Protein AF-A0A7S3KRK5-F1 (afdb_monomer)

Mean predicted aligned error: 17.2 Å

InterPro domains:
  IPR002130 Cyclophilin-type peptidyl-prolyl cis-trans isomerase domain [PF00160] (2-66)
  IPR002130 Cyclophilin-type peptidyl-prolyl cis-trans isomerase domain [PS50072] (1-68)
  IPR029000 Cyclophilin-like domain superfamily [G3DSA:2.40.100.10] (1-75)
  IPR029000 Cyclophilin-like domain superfamily [SSF50891] (2-85)
  IPR035542 Cyclophilin-RNA interacting protein [PTHR45843] (1-174)

Secondary structure (DSSP, 8-state):
---S-------SS--TTTTTTS-------S-HHHHHHHHHHHHB-TTSPBPPTT---SS---------S---SPPPTT----SSPPPP---TT-TTTTT---TTTHHHHHHHHHS---HHHHHHHHHHHHHHHHHHHHHHTTSSS-TT-PPPTT-----S--TT--HHHHHHHH-

Radius of gyration: 21.25 Å; Cα contacts (8 Å, |Δi|>4): 59; chains: 1; bounding box: 51×51×46 Å

Sequence (175 aa):
MNESGFYITLSDEPAPYLDGKHTIFGEVVDGDNVLEAINDALLMDKDGQTVDDKGEPYQAIRIKHILIIDDPFDNPERLRTPSQSPEPKRNLDNDEEAKFVDDNVDLKQLLSMTEGGTEEEIEKFTQRKIAKSRAHVLEILGDLPEAEIEPPKNVLFVCQLNPVTQESDLESIFC

Structure (mmCIF, N/CA/C/O backbone):
data_AF-A0A7S3KRK5-F1
#
_entry.id   AF-A0A7S3KRK5-F1
#
loop_
_atom_site.group_PDB
_atom_site.id
_atom_site.type_symbol
_atom_site.label_atom_id
_atom_site.label_alt_id
_atom_site.label_comp_id
_atom_site.label_asym_id
_atom_site.label_entity_id
_atom_site.label_seq_id
_atom_site.pdbx_PDB_ins_code
_atom_site.Cartn_x
_atom_site.Cartn_y
_atom_site.Cartn_z
_atom_site.occupancy
_atom_site.B_iso_or_equiv
_atom_site.auth_seq_id
_atom_site.auth_comp_id
_atom_site.auth_asym_id
_atom_site.auth_atom_id
_atom_site.pdbx_PDB_model_num
ATOM 1 N N . MET A 1 1 ? 23.437 -1.350 -8.326 1.00 60.00 1 MET A N 1
ATOM 2 C CA . MET A 1 1 ? 23.213 -2.724 -7.831 1.00 60.00 1 MET A CA 1
ATOM 3 C C . MET A 1 1 ? 21.916 -2.652 -7.061 1.00 60.00 1 MET A C 1
ATOM 5 O O . MET A 1 1 ? 21.783 -1.725 -6.275 1.00 60.00 1 MET A O 1
ATOM 9 N N . ASN A 1 2 ? 20.944 -3.499 -7.385 1.00 78.88 2 ASN A N 1
ATOM 10 C CA . ASN A 1 2 ? 19.619 -3.410 -6.777 1.00 78.88 2 ASN A CA 1
ATOM 11 C C . ASN A 1 2 ? 19.619 -4.242 -5.492 1.00 78.88 2 ASN A C 1
ATOM 13 O O . ASN A 1 2 ? 20.100 -5.375 -5.495 1.00 78.88 2 ASN A O 1
ATOM 17 N N . GLU A 1 3 ? 19.122 -3.650 -4.414 1.00 86.94 3 GLU A N 1
ATOM 18 C CA . GLU A 1 3 ? 19.006 -4.265 -3.090 1.00 86.94 3 GLU A CA 1
ATOM 19 C C . GLU A 1 3 ? 17.520 -4.351 -2.705 1.00 86.94 3 GLU A C 1
ATOM 21 O O . GLU A 1 3 ? 16.649 -4.220 -3.562 1.00 86.94 3 GLU A O 1
ATOM 26 N N . SER A 1 4 ? 17.201 -4.581 -1.430 1.00 84.38 4 SER A N 1
ATOM 27 C CA . SER A 1 4 ? 15.813 -4.646 -0.948 1.00 84.38 4 SER A CA 1
ATOM 28 C C . SER A 1 4 ? 15.129 -3.279 -0.810 1.00 84.38 4 SER A C 1
ATOM 30 O O . SER A 1 4 ? 13.946 -3.225 -0.490 1.00 84.38 4 SER A O 1
ATOM 32 N N . GLY A 1 5 ? 15.867 -2.179 -0.986 1.00 86.69 5 GLY A N 1
ATOM 33 C CA . GLY A 1 5 ? 15.316 -0.828 -0.934 1.00 86.69 5 GLY A CA 1
ATOM 34 C C . GLY A 1 5 ? 14.547 -0.484 -2.207 1.00 86.69 5 GLY A C 1
ATOM 35 O O . GLY A 1 5 ? 15.054 -0.675 -3.312 1.00 86.69 5 GLY A O 1
ATOM 36 N N . PHE A 1 6 ? 13.347 0.065 -2.043 1.00 89.50 6 PHE A N 1
ATOM 37 C CA . PHE A 1 6 ? 12.523 0.600 -3.124 1.00 89.50 6 PHE A CA 1
ATOM 38 C C . PHE A 1 6 ? 11.967 1.970 -2.726 1.00 89.50 6 PHE A C 1
ATOM 40 O O . PHE A 1 6 ? 12.027 2.358 -1.559 1.00 89.50 6 PHE A O 1
ATOM 47 N N . TYR A 1 7 ? 11.437 2.706 -3.697 1.00 87.00 7 TYR A N 1
ATOM 48 C CA . TYR A 1 7 ? 10.764 3.981 -3.476 1.00 87.00 7 TYR A CA 1
ATOM 49 C C . TYR A 1 7 ? 9.527 4.072 -4.370 1.00 87.00 7 TYR A C 1
ATOM 51 O O . TYR A 1 7 ? 9.424 3.366 -5.374 1.00 87.00 7 TYR A O 1
ATOM 59 N N . ILE A 1 8 ? 8.599 4.943 -3.989 1.00 88.88 8 ILE A N 1
ATOM 60 C CA . ILE A 1 8 ? 7.360 5.226 -4.714 1.00 88.88 8 ILE A CA 1
ATOM 61 C C . ILE A 1 8 ? 7.372 6.716 -5.052 1.00 88.88 8 ILE A C 1
ATOM 63 O O . ILE A 1 8 ? 7.803 7.536 -4.240 1.00 88.88 8 ILE A O 1
ATOM 67 N N . THR A 1 9 ? 6.957 7.071 -6.262 1.00 88.44 9 THR A N 1
ATOM 68 C CA . THR A 1 9 ? 6.785 8.469 -6.668 1.00 88.44 9 THR A CA 1
ATOM 69 C C . THR A 1 9 ? 5.479 9.012 -6.097 1.00 88.44 9 THR A C 1
ATOM 71 O O . THR A 1 9 ? 4.443 8.380 -6.255 1.00 88.44 9 THR A O 1
ATOM 74 N N . LE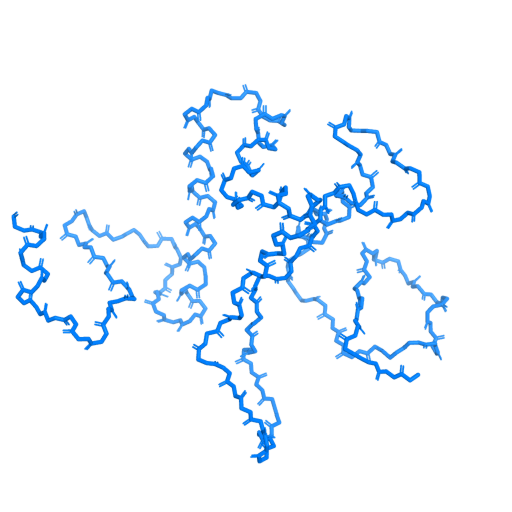U A 1 10 ? 5.534 10.178 -5.449 1.00 84.06 10 LEU A N 1
ATOM 75 C CA . LEU A 1 10 ? 4.371 10.836 -4.830 1.00 84.06 10 LEU A CA 1
ATOM 76 C C . LEU A 1 10 ? 3.765 11.947 -5.704 1.00 84.06 10 LEU A C 1
ATOM 78 O O . LEU A 1 10 ? 2.835 12.620 -5.281 1.00 84.06 10 LEU A O 1
ATOM 82 N N . SER A 1 11 ? 4.330 12.182 -6.890 1.00 79.81 11 SER A N 1
ATOM 83 C CA . SER A 1 11 ? 3.855 13.187 -7.839 1.00 79.81 11 SER A CA 1
ATOM 84 C C . SER A 1 11 ? 3.324 12.506 -9.090 1.00 79.81 11 SER A C 1
ATOM 86 O O . SER A 1 11 ? 3.938 11.554 -9.578 1.00 79.81 11 SER A O 1
ATOM 88 N N . ASP A 1 12 ? 2.245 13.061 -9.631 1.00 77.75 12 ASP A N 1
ATOM 89 C CA . ASP A 1 12 ? 1.698 12.697 -10.939 1.00 77.75 12 ASP A CA 1
ATOM 90 C C . ASP A 1 12 ? 2.557 13.229 -12.096 1.00 77.75 12 ASP A C 1
ATOM 92 O O . ASP A 1 12 ? 2.397 12.824 -13.252 1.00 77.75 12 ASP A O 1
ATOM 96 N N . GLU A 1 13 ? 3.470 14.165 -11.814 1.00 78.81 13 GLU A N 1
ATOM 97 C CA . GLU A 1 13 ? 4.359 14.698 -12.835 1.00 78.81 13 GLU A CA 1
ATOM 98 C C . GLU A 1 13 ? 5.439 13.678 -13.221 1.00 78.81 13 GLU A C 1
ATOM 100 O O . GLU A 1 13 ? 6.050 13.044 -12.353 1.00 78.81 13 GLU A O 1
ATOM 105 N N . PRO A 1 14 ? 5.755 13.556 -14.524 1.00 75.81 14 PRO A N 1
ATOM 106 C CA . PRO A 1 14 ? 6.863 12.729 -14.967 1.00 75.81 14 PRO A CA 1
ATOM 107 C C . PRO A 1 14 ? 8.155 13.140 -14.256 1.00 75.81 14 PRO A C 1
ATOM 109 O O . PRO A 1 14 ? 8.505 14.320 -14.218 1.00 75.81 14 PRO A O 1
ATOM 112 N N . ALA A 1 15 ? 8.900 12.155 -13.757 1.00 80.69 15 ALA A N 1
ATOM 113 C CA . ALA A 1 15 ? 10.187 12.349 -13.096 1.00 80.69 15 ALA A CA 1
ATOM 114 C C . ALA A 1 15 ? 11.354 11.936 -14.021 1.00 80.69 15 ALA A C 1
ATOM 116 O O . ALA A 1 15 ? 12.069 10.976 -13.721 1.00 80.69 15 ALA A O 1
ATOM 117 N N . PRO A 1 16 ? 11.618 12.660 -15.133 1.00 82.56 16 PRO A N 1
ATOM 118 C CA . PRO A 1 16 ? 12.582 12.246 -16.160 1.00 82.56 16 PRO A CA 1
ATOM 119 C C . PRO A 1 16 ? 14.021 12.158 -15.640 1.00 82.56 16 PRO A C 1
ATOM 121 O O . PRO A 1 16 ? 14.894 11.562 -16.264 1.00 82.56 16 PRO A O 1
ATOM 124 N N . TYR A 1 17 ? 14.304 12.757 -14.482 1.00 82.94 17 TYR A N 1
ATOM 125 C CA . TYR A 1 17 ? 15.607 12.672 -13.829 1.00 82.94 17 TYR A CA 1
ATOM 126 C C . TYR A 1 17 ? 15.903 11.283 -13.237 1.00 82.94 17 TYR A C 1
ATOM 128 O O . TYR A 1 17 ? 17.071 11.021 -12.917 1.00 82.94 17 TYR A O 1
ATOM 136 N N . LEU A 1 18 ? 14.887 10.424 -13.089 1.00 83.94 18 LEU A N 1
ATOM 137 C CA . LEU A 1 18 ? 14.993 9.033 -12.633 1.00 83.94 18 LEU A CA 1
ATOM 138 C C . LEU A 1 18 ? 15.133 8.040 -13.798 1.00 83.94 18 LEU A C 1
ATOM 140 O O . LEU A 1 18 ? 15.623 6.923 -13.590 1.00 83.94 18 LEU A O 1
ATOM 144 N N . ASP A 1 19 ? 14.773 8.453 -15.016 1.00 82.31 19 ASP A N 1
ATOM 145 C CA . ASP A 1 19 ? 14.796 7.601 -16.204 1.00 82.31 19 ASP A CA 1
ATOM 146 C C . ASP A 1 19 ? 16.207 7.077 -16.492 1.00 82.31 19 ASP A C 1
ATOM 148 O O . ASP A 1 19 ? 17.201 7.809 -16.499 1.00 82.31 19 ASP A O 1
ATOM 152 N N . GLY A 1 20 ? 16.309 5.763 -16.704 1.00 83.19 20 GLY A N 1
ATOM 153 C CA . GLY A 1 20 ? 17.576 5.077 -16.971 1.00 83.19 20 GLY A CA 1
ATOM 154 C C . GLY A 1 20 ? 18.521 4.957 -15.767 1.00 83.19 20 GLY A C 1
ATOM 155 O O . GLY A 1 20 ? 19.569 4.325 -15.899 1.00 83.19 20 GLY A O 1
ATOM 156 N N . LYS A 1 21 ? 18.169 5.519 -14.599 1.00 85.19 21 LYS A N 1
ATOM 157 C CA . LYS A 1 21 ? 18.938 5.377 -13.347 1.00 85.19 21 LYS A CA 1
ATOM 158 C C . LYS A 1 21 ? 18.366 4.314 -12.421 1.00 85.19 21 LYS A C 1
ATOM 160 O O . LYS A 1 21 ? 19.127 3.651 -11.719 1.00 85.19 21 LYS A O 1
ATOM 165 N N . HIS A 1 22 ? 17.048 4.148 -12.434 1.00 85.31 22 HIS A N 1
ATOM 166 C CA . HIS A 1 22 ? 16.342 3.223 -11.561 1.00 85.31 22 HIS A CA 1
ATOM 167 C C . HIS A 1 22 ? 15.406 2.319 -12.357 1.00 85.31 22 HIS A C 1
ATOM 169 O O . HIS A 1 22 ? 14.901 2.686 -13.417 1.00 85.31 22 HIS A O 1
ATOM 175 N N . THR A 1 23 ? 15.204 1.106 -11.849 1.00 88.12 23 THR A N 1
ATOM 176 C CA . THR A 1 23 ? 14.311 0.126 -12.465 1.00 88.12 23 THR A CA 1
ATOM 177 C C . THR A 1 23 ? 12.883 0.369 -11.995 1.00 88.12 23 THR A C 1
ATOM 179 O O . THR A 1 23 ? 12.606 0.259 -10.804 1.00 88.12 23 THR A O 1
ATOM 182 N N . ILE A 1 24 ? 11.981 0.651 -12.934 1.00 89.69 24 ILE A N 1
ATOM 183 C CA . ILE A 1 24 ? 10.535 0.662 -12.691 1.00 89.69 24 ILE A CA 1
ATOM 184 C C . ILE A 1 24 ? 10.041 -0.784 -12.796 1.00 89.69 24 ILE A C 1
ATOM 186 O O . ILE A 1 24 ? 10.318 -1.451 -13.794 1.00 89.69 24 ILE A O 1
ATOM 190 N N . PHE A 1 25 ? 9.359 -1.279 -11.762 1.00 91.06 25 PHE A N 1
ATOM 191 C CA . PHE A 1 25 ? 8.900 -2.675 -11.684 1.00 91.06 25 PHE A CA 1
ATOM 192 C C . PHE A 1 25 ? 7.430 -2.831 -11.263 1.00 91.06 25 PHE A C 1
ATOM 194 O O . PHE A 1 25 ? 6.967 -3.956 -11.098 1.00 91.06 25 PHE A O 1
ATOM 201 N N . GLY A 1 26 ? 6.696 -1.730 -11.106 1.00 90.94 26 GLY A N 1
ATOM 202 C CA . GLY A 1 26 ? 5.282 -1.739 -10.745 1.00 90.94 26 GLY A CA 1
ATOM 203 C C . GLY A 1 26 ? 4.694 -0.332 -10.714 1.00 90.94 26 GLY A C 1
ATOM 204 O O . GLY A 1 26 ? 5.424 0.651 -10.853 1.00 90.94 26 GLY A O 1
ATOM 205 N N . GLU A 1 27 ? 3.382 -0.264 -10.520 1.00 91.44 27 GLU A N 1
ATOM 206 C CA . GLU A 1 27 ? 2.610 0.965 -10.341 1.00 91.44 27 GLU A CA 1
ATOM 207 C C . GLU A 1 27 ? 1.647 0.802 -9.159 1.00 91.44 27 GLU A C 1
ATOM 209 O O . GLU A 1 27 ? 1.257 -0.318 -8.815 1.00 91.44 27 GLU A O 1
ATOM 214 N N . VAL A 1 28 ? 1.294 1.913 -8.514 1.00 90.44 28 VAL A N 1
ATOM 215 C CA . VAL A 1 28 ? 0.259 1.926 -7.476 1.00 90.44 28 VAL A CA 1
ATOM 216 C C . VAL A 1 28 ? -1.093 2.005 -8.176 1.00 90.44 28 VAL A C 1
ATOM 218 O O . VAL A 1 28 ? -1.306 2.888 -8.998 1.00 90.44 28 VAL A O 1
ATOM 221 N N . VAL A 1 29 ? -1.981 1.057 -7.878 1.00 90.88 29 VAL A N 1
ATOM 222 C CA . VAL A 1 29 ? -3.315 0.964 -8.501 1.00 90.88 29 VAL A CA 1
ATOM 223 C C . VAL A 1 29 ? -4.441 1.453 -7.591 1.00 90.88 29 VAL A C 1
ATOM 225 O O . VAL A 1 29 ? -5.535 1.723 -8.074 1.00 90.88 29 VAL A O 1
ATOM 228 N N . ASP A 1 30 ? -4.189 1.525 -6.284 1.00 86.00 30 ASP A N 1
ATOM 229 C CA . ASP A 1 30 ? -5.144 1.958 -5.265 1.00 86.00 30 ASP A CA 1
ATOM 230 C C . ASP A 1 30 ? -4.389 2.521 -4.049 1.00 86.00 30 ASP A C 1
ATOM 232 O O . ASP A 1 30 ? -3.236 2.150 -3.796 1.00 86.00 30 ASP A O 1
ATOM 236 N N . GLY A 1 31 ? -5.047 3.392 -3.282 1.00 85.19 31 GLY A N 1
ATOM 237 C CA . GLY A 1 31 ? -4.490 4.026 -2.086 1.00 85.19 31 GLY A CA 1
ATOM 238 C C . GLY A 1 31 ? -3.915 5.429 -2.296 1.00 85.19 31 GLY A C 1
ATOM 239 O O . GLY A 1 31 ? -3.036 5.831 -1.534 1.00 85.19 31 GLY A O 1
ATOM 240 N N . ASP A 1 32 ? -4.411 6.196 -3.270 1.00 83.88 32 ASP A N 1
ATOM 241 C CA . ASP A 1 32 ? -3.967 7.580 -3.525 1.00 83.88 32 ASP A CA 1
ATOM 242 C C . ASP A 1 32 ? -4.070 8.464 -2.275 1.00 83.88 32 ASP A C 1
ATOM 244 O O . ASP A 1 32 ? -3.145 9.192 -1.931 1.00 83.88 32 ASP A O 1
ATOM 248 N N . ASN A 1 33 ? -5.142 8.304 -1.497 1.00 82.88 33 ASN A N 1
ATOM 249 C CA . ASN A 1 33 ? -5.327 8.998 -0.223 1.00 82.88 33 ASN A CA 1
ATOM 250 C C . ASN A 1 33 ? -4.241 8.659 0.820 1.00 82.88 33 ASN A C 1
ATOM 252 O O . ASN A 1 33 ? -3.980 9.444 1.731 1.00 82.88 33 ASN A O 1
ATOM 256 N N . VAL A 1 34 ? -3.631 7.473 0.732 1.00 85.62 34 VAL A N 1
ATOM 257 C CA . VAL A 1 34 ? -2.509 7.068 1.590 1.00 85.62 34 VAL A CA 1
ATOM 258 C C . VAL A 1 34 ? -1.213 7.694 1.088 1.00 85.62 34 VAL A C 1
ATOM 260 O O . VAL A 1 34 ? -0.407 8.128 1.907 1.00 85.62 34 VAL A O 1
ATOM 263 N N . LEU A 1 35 ? -1.016 7.780 -0.231 1.00 85.38 35 LEU A N 1
ATOM 264 C CA . LEU A 1 35 ? 0.123 8.489 -0.818 1.00 85.38 35 LEU A CA 1
ATOM 265 C C . LEU A 1 35 ? 0.089 9.982 -0.480 1.00 85.38 35 LEU A C 1
ATOM 267 O O . LEU A 1 35 ? 1.119 10.529 -0.092 1.00 85.38 35 LEU A O 1
ATOM 271 N N . GLU A 1 36 ? -1.086 10.612 -0.540 1.00 83.81 36 GLU A N 1
ATOM 272 C CA . GLU A 1 36 ? -1.301 11.991 -0.088 1.00 83.81 36 GLU A CA 1
ATOM 273 C C . GLU A 1 36 ? -0.935 12.149 1.393 1.00 83.81 36 GLU A C 1
ATOM 275 O O . GLU A 1 36 ? -0.126 13.004 1.739 1.00 83.81 36 GLU A O 1
ATOM 280 N N . ALA A 1 37 ? -1.429 11.262 2.265 1.00 82.25 37 ALA A N 1
ATOM 281 C CA . ALA A 1 37 ? -1.100 11.301 3.691 1.00 82.25 37 ALA A CA 1
ATOM 282 C C . ALA A 1 37 ? 0.402 11.093 3.968 1.00 82.25 37 ALA A C 1
ATOM 284 O O . ALA A 1 37 ? 0.961 11.710 4.875 1.00 82.25 37 ALA A O 1
ATOM 285 N N . ILE A 1 38 ? 1.068 10.234 3.190 1.00 83.25 38 ILE A N 1
ATOM 286 C CA . ILE A 1 38 ? 2.524 10.048 3.246 1.00 83.25 38 ILE A CA 1
ATOM 287 C C . ILE A 1 38 ? 3.238 11.333 2.821 1.00 83.25 38 ILE A C 1
ATOM 289 O O . ILE A 1 38 ? 4.187 11.745 3.484 1.00 83.2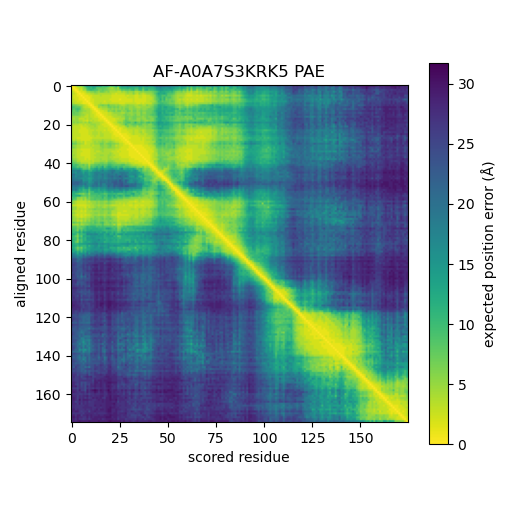5 38 ILE A O 1
ATOM 293 N N . ASN A 1 39 ? 2.787 11.968 1.740 1.00 82.06 39 ASN A N 1
ATOM 294 C CA . ASN A 1 39 ? 3.353 13.217 1.248 1.00 82.06 39 ASN A CA 1
ATOM 295 C C . ASN A 1 39 ? 3.199 14.348 2.277 1.00 82.06 39 ASN A C 1
ATOM 297 O O . ASN A 1 39 ? 4.167 15.047 2.571 1.00 82.06 39 ASN A O 1
ATOM 301 N N . ASP A 1 40 ? 2.032 14.470 2.906 1.00 76.12 40 ASP A N 1
ATOM 302 C CA . ASP A 1 40 ? 1.784 15.456 3.960 1.00 76.12 40 ASP A CA 1
ATOM 303 C C . ASP A 1 40 ? 2.676 15.217 5.187 1.00 76.12 40 ASP A C 1
ATOM 305 O O . ASP A 1 40 ? 3.266 16.159 5.713 1.00 76.12 40 ASP A O 1
ATOM 309 N N . ALA A 1 41 ? 2.860 13.958 5.600 1.00 73.00 41 ALA A N 1
ATOM 310 C CA . ALA A 1 41 ? 3.742 13.595 6.716 1.00 73.00 41 ALA A CA 1
ATOM 311 C C . ALA A 1 41 ? 5.237 13.872 6.446 1.00 73.00 41 ALA A C 1
ATOM 313 O O . ALA A 1 41 ? 6.035 13.972 7.385 1.00 73.00 41 ALA A O 1
ATOM 314 N N . LEU A 1 42 ? 5.628 13.969 5.171 1.00 67.31 42 LEU A N 1
ATOM 315 C CA . LEU A 1 42 ? 6.980 14.341 4.743 1.00 67.31 42 LEU A CA 1
ATOM 316 C C . LEU A 1 42 ? 7.162 15.859 4.657 1.00 67.31 42 LEU A C 1
ATOM 318 O O . LEU A 1 42 ? 8.260 16.352 4.908 1.00 67.31 42 LEU A O 1
ATOM 322 N N . LEU A 1 43 ? 6.113 16.590 4.274 1.00 65.94 43 LEU A N 1
ATOM 323 C CA . LEU A 1 43 ? 6.189 18.021 3.974 1.00 65.94 43 LEU A CA 1
ATOM 324 C C . LEU A 1 43 ? 5.779 18.924 5.137 1.00 65.94 43 LEU A C 1
ATOM 326 O O . LEU A 1 43 ? 6.166 20.093 5.134 1.00 65.94 43 LEU A O 1
ATOM 330 N N . MET A 1 44 ? 5.002 18.427 6.101 1.00 57.66 44 MET A N 1
ATOM 331 C CA . MET A 1 44 ? 4.422 19.247 7.166 1.00 57.66 44 MET A CA 1
ATOM 332 C C . MET A 1 44 ? 4.987 18.901 8.540 1.00 57.66 44 MET A C 1
ATOM 334 O O . MET A 1 44 ? 5.071 17.735 8.927 1.00 57.66 44 MET A O 1
ATOM 338 N N . ASP A 1 45 ? 5.344 19.932 9.307 1.00 60.16 45 ASP A N 1
ATOM 339 C CA . ASP A 1 45 ? 5.609 19.774 10.731 1.00 60.16 45 ASP A CA 1
ATOM 340 C C . ASP A 1 45 ? 4.295 19.682 11.526 1.00 60.16 45 ASP A C 1
ATOM 342 O O . ASP A 1 45 ? 3.192 19.930 11.035 1.00 60.16 45 ASP A O 1
ATOM 346 N N . LYS A 1 46 ? 4.421 19.340 12.809 1.00 55.34 46 LYS A N 1
ATOM 347 C CA . LYS A 1 46 ? 3.319 19.273 13.787 1.00 55.34 46 LYS A CA 1
ATOM 348 C C . LYS A 1 46 ? 2.505 20.572 13.937 1.00 55.34 46 LYS A C 1
ATOM 350 O O . LYS A 1 46 ? 1.430 20.535 14.531 1.00 55.34 46 LYS A O 1
ATOM 355 N N . ASP A 1 47 ? 3.028 21.696 13.451 1.00 56.62 47 ASP A N 1
ATOM 356 C CA . ASP A 1 47 ? 2.429 23.026 13.525 1.00 56.62 47 ASP A CA 1
ATOM 357 C C . ASP A 1 47 ? 1.857 23.473 12.154 1.00 56.62 47 ASP A C 1
ATOM 359 O O . ASP A 1 47 ? 1.376 24.603 12.018 1.00 56.62 47 ASP A O 1
ATOM 363 N N . GLY A 1 48 ? 1.858 22.586 11.145 1.00 56.69 48 GLY A N 1
ATOM 364 C CA . GLY A 1 48 ? 1.313 22.821 9.805 1.00 56.69 48 GLY A CA 1
ATOM 365 C C . GLY A 1 48 ? 2.189 23.702 8.911 1.00 56.69 48 GLY A C 1
ATOM 366 O O . GLY A 1 48 ? 1.691 24.266 7.933 1.00 56.69 48 GLY A O 1
ATOM 367 N N . GLN A 1 49 ? 3.472 23.872 9.240 1.00 55.03 49 GLN A N 1
ATOM 368 C CA . GLN A 1 49 ? 4.424 24.598 8.402 1.00 55.03 49 GLN A CA 1
ATOM 369 C C . GLN A 1 49 ? 5.197 23.641 7.498 1.00 55.03 49 GLN A C 1
ATOM 371 O O . GLN A 1 49 ? 5.554 22.529 7.883 1.00 55.03 49 GLN A O 1
ATOM 376 N N . THR A 1 50 ? 5.464 24.101 6.275 1.00 57.56 50 THR A N 1
ATOM 377 C CA . THR A 1 50 ? 6.304 23.387 5.312 1.00 57.56 50 THR A CA 1
ATOM 378 C C . THR A 1 50 ? 7.722 23.286 5.856 1.00 57.56 50 THR A C 1
ATOM 380 O O . THR A 1 50 ? 8.344 24.323 6.112 1.00 57.56 50 THR A O 1
ATOM 383 N N . VAL A 1 51 ? 8.225 22.069 6.039 1.00 56.50 51 VAL A N 1
ATOM 384 C CA . VAL A 1 51 ? 9.544 21.854 6.643 1.00 56.50 51 VAL A CA 1
ATOM 385 C C . VAL A 1 51 ?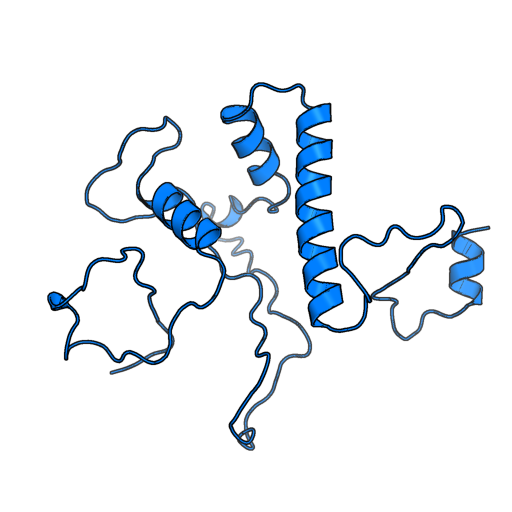 10.669 21.885 5.608 1.00 56.50 51 VAL A C 1
ATOM 387 O O . VAL A 1 51 ? 10.437 21.875 4.403 1.00 56.50 51 VAL A O 1
ATOM 390 N N . ASP A 1 52 ? 11.898 22.008 6.103 1.00 54.81 52 ASP A N 1
ATOM 391 C CA . ASP A 1 52 ? 13.121 22.236 5.345 1.00 54.81 52 ASP A CA 1
ATOM 392 C C . ASP A 1 52 ? 13.456 21.121 4.334 1.00 54.81 52 ASP A C 1
ATOM 394 O O . ASP A 1 52 ? 13.125 19.954 4.520 1.00 54.81 52 ASP A O 1
ATOM 398 N N . ASP A 1 53 ? 14.192 21.494 3.277 1.00 54.41 53 ASP A N 1
ATOM 399 C CA . ASP A 1 53 ? 14.580 20.685 2.100 1.00 54.41 53 ASP A CA 1
ATOM 400 C C . ASP A 1 53 ? 15.411 19.410 2.399 1.00 54.41 53 ASP A C 1
ATOM 402 O O . ASP A 1 53 ? 16.040 18.837 1.506 1.00 54.41 53 ASP A O 1
ATOM 406 N N . LYS A 1 54 ? 15.492 18.971 3.660 1.00 57.94 54 LYS A N 1
ATOM 407 C CA . LYS A 1 54 ? 16.280 17.807 4.084 1.00 57.94 54 LYS A CA 1
ATOM 408 C C . LYS A 1 54 ? 15.587 16.471 3.813 1.00 57.94 54 LYS A C 1
ATOM 410 O O . LYS A 1 54 ? 16.275 15.454 3.806 1.00 57.94 54 LYS A O 1
ATOM 415 N N . GLY A 1 55 ? 14.275 16.470 3.561 1.00 57.28 55 GLY A N 1
ATOM 416 C CA . GLY A 1 55 ? 13.522 15.276 3.159 1.00 57.28 55 GLY A CA 1
ATOM 417 C C . GLY A 1 55 ? 13.425 14.186 4.233 1.00 57.28 55 GLY A C 1
ATOM 418 O O . GLY A 1 55 ? 13.175 13.029 3.899 1.00 57.28 55 GLY A O 1
ATOM 419 N N . GLU A 1 56 ? 13.647 14.528 5.505 1.00 59.03 56 GLU A N 1
ATOM 420 C CA . GLU A 1 56 ? 13.431 13.603 6.617 1.00 59.03 56 GLU A CA 1
ATOM 421 C C . GLU A 1 56 ? 11.957 13.653 7.054 1.00 59.03 56 GLU A C 1
ATOM 423 O O . GLU A 1 56 ? 11.450 14.743 7.326 1.00 59.03 56 GLU A O 1
ATOM 428 N N . PRO A 1 57 ? 11.257 12.504 7.135 1.00 60.78 57 PRO A N 1
ATOM 429 C CA . PRO A 1 57 ? 9.872 12.470 7.592 1.00 60.78 57 PRO A CA 1
ATOM 430 C C . PRO A 1 57 ? 9.748 12.988 9.026 1.00 60.78 57 PRO A C 1
ATOM 432 O O . PRO A 1 57 ? 10.469 12.523 9.912 1.00 60.78 57 PRO A O 1
ATOM 435 N N . TYR A 1 58 ? 8.778 13.869 9.281 1.00 62.19 58 TYR A N 1
ATOM 436 C CA . TYR A 1 58 ? 8.448 14.283 10.651 1.00 62.19 58 TYR A CA 1
ATOM 437 C C . TYR A 1 58 ? 7.801 13.152 11.445 1.00 62.19 58 TYR A C 1
ATOM 439 O O . TYR A 1 58 ? 8.008 13.023 12.654 1.00 62.19 58 TYR A O 1
ATOM 447 N N . GLN A 1 59 ? 7.034 12.315 10.747 1.00 63.03 59 GLN A N 1
ATOM 448 C CA . GLN A 1 59 ? 6.446 11.107 11.295 1.00 63.03 59 GLN A CA 1
ATOM 449 C C . GLN A 1 59 ? 7.088 9.882 10.651 1.00 63.03 59 GLN A C 1
ATOM 451 O O . GLN A 1 59 ? 7.185 9.760 9.431 1.00 63.03 59 GLN A O 1
ATOM 456 N N . ALA A 1 60 ? 7.527 8.941 11.481 1.00 68.12 60 ALA A N 1
ATOM 457 C CA . ALA A 1 60 ? 8.119 7.709 10.992 1.00 68.12 60 ALA A CA 1
ATOM 458 C C . ALA A 1 60 ? 7.055 6.825 10.321 1.00 68.12 60 ALA A C 1
ATOM 460 O O . ALA A 1 60 ? 6.150 6.313 10.979 1.00 68.12 60 ALA A O 1
ATOM 461 N N . ILE A 1 61 ? 7.201 6.594 9.016 1.00 76.81 61 ILE A N 1
ATOM 462 C CA . ILE A 1 61 ? 6.312 5.724 8.239 1.00 76.81 61 ILE A CA 1
ATOM 463 C C . ILE A 1 61 ? 6.866 4.297 8.252 1.00 76.81 61 ILE A C 1
ATOM 465 O O . ILE A 1 61 ? 8.051 4.071 7.995 1.00 76.81 61 ILE A O 1
ATOM 469 N N . ARG A 1 62 ? 6.011 3.314 8.558 1.00 79.69 62 ARG A N 1
ATOM 470 C CA . ARG A 1 62 ? 6.396 1.900 8.661 1.00 79.69 62 ARG A CA 1
ATOM 471 C C . ARG A 1 62 ? 5.442 0.997 7.890 1.00 79.69 62 ARG A C 1
ATOM 473 O O . ARG A 1 62 ? 4.225 1.112 8.004 1.00 79.69 62 ARG A O 1
ATOM 480 N N . ILE A 1 63 ? 6.014 0.030 7.176 1.00 82.50 63 ILE A N 1
ATOM 481 C CA . ILE A 1 63 ? 5.261 -1.066 6.565 1.00 82.50 63 ILE A CA 1
ATOM 482 C C . ILE A 1 63 ? 4.998 -2.108 7.651 1.00 82.50 63 ILE A C 1
ATOM 484 O O . ILE A 1 63 ? 5.931 -2.739 8.145 1.00 82.50 63 ILE A O 1
ATOM 488 N N . LYS A 1 64 ? 3.732 -2.277 8.038 1.00 76.44 64 LYS A N 1
ATOM 489 C CA . LYS A 1 64 ? 3.345 -3.243 9.081 1.00 76.44 64 LYS A CA 1
ATOM 490 C C . LYS A 1 64 ? 3.248 -4.665 8.543 1.00 76.44 64 LYS A C 1
ATOM 492 O O . LYS A 1 64 ? 3.740 -5.604 9.157 1.00 76.44 64 LYS A O 1
ATOM 497 N N . HIS A 1 65 ? 2.587 -4.811 7.401 1.00 76.81 65 HIS A N 1
ATOM 498 C CA . HIS A 1 65 ? 2.274 -6.095 6.795 1.00 76.81 65 HIS A CA 1
ATOM 499 C C . HIS A 1 65 ? 2.335 -5.965 5.275 1.00 76.81 65 HIS A C 1
ATOM 501 O O . HIS A 1 65 ? 1.937 -4.939 4.727 1.00 76.81 65 HIS A O 1
ATOM 507 N N . ILE A 1 66 ? 2.802 -7.016 4.604 1.00 81.69 66 ILE A N 1
ATOM 508 C CA . ILE A 1 66 ? 2.794 -7.136 3.144 1.00 81.69 66 ILE A CA 1
ATOM 509 C C . ILE A 1 66 ? 2.022 -8.405 2.805 1.00 81.69 66 ILE A C 1
ATOM 511 O O . ILE A 1 66 ? 2.311 -9.466 3.356 1.00 81.69 66 ILE A O 1
ATOM 515 N N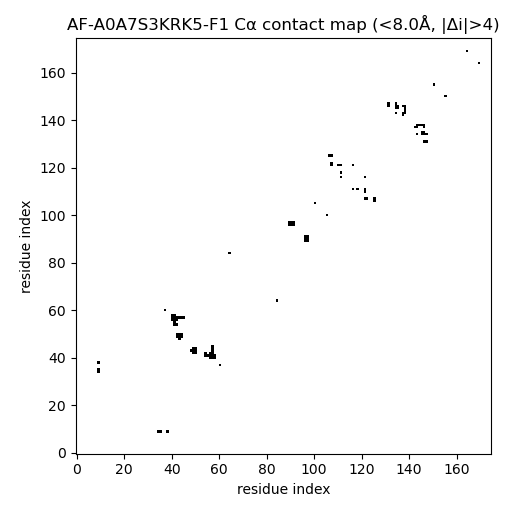 . LEU A 1 67 ? 1.039 -8.288 1.917 1.00 81.44 67 LEU A N 1
ATOM 516 C CA . LEU A 1 67 ? 0.279 -9.417 1.396 1.00 81.44 67 LEU A CA 1
ATOM 517 C C . LEU A 1 67 ? 0.501 -9.499 -0.115 1.00 81.44 67 LEU A C 1
ATOM 519 O O . LEU A 1 67 ? 0.262 -8.524 -0.822 1.00 81.44 67 LEU A O 1
ATOM 523 N N . ILE A 1 68 ? 0.958 -10.655 -0.596 1.00 85.00 68 ILE A N 1
ATOM 524 C CA . ILE A 1 68 ? 1.052 -10.947 -2.029 1.00 85.00 68 ILE A CA 1
ATOM 525 C C . ILE A 1 68 ? -0.281 -11.578 -2.429 1.00 85.00 68 ILE A C 1
ATOM 527 O O . ILE A 1 68 ? -0.596 -12.672 -1.969 1.00 85.00 68 ILE A O 1
ATOM 531 N N . ILE A 1 69 ? -1.080 -10.846 -3.209 1.00 85.00 69 ILE A N 1
ATOM 532 C CA . ILE A 1 69 ? -2.435 -11.267 -3.602 1.00 85.00 69 ILE A CA 1
ATOM 533 C C . ILE A 1 69 ? -2.367 -12.377 -4.653 1.00 85.00 69 ILE A C 1
ATOM 535 O O . ILE A 1 69 ? -3.046 -13.391 -4.525 1.00 85.00 69 ILE A O 1
ATOM 539 N N . ASP A 1 70 ? -1.530 -12.182 -5.669 1.00 86.69 70 ASP A N 1
ATOM 540 C CA . ASP A 1 70 ? -1.298 -13.141 -6.742 1.00 86.69 70 ASP A CA 1
ATOM 541 C C . ASP A 1 70 ? 0.207 -13.204 -7.016 1.00 86.69 70 ASP A C 1
ATOM 543 O O . ASP A 1 70 ? 0.829 -12.179 -7.304 1.00 86.69 70 ASP A O 1
ATOM 54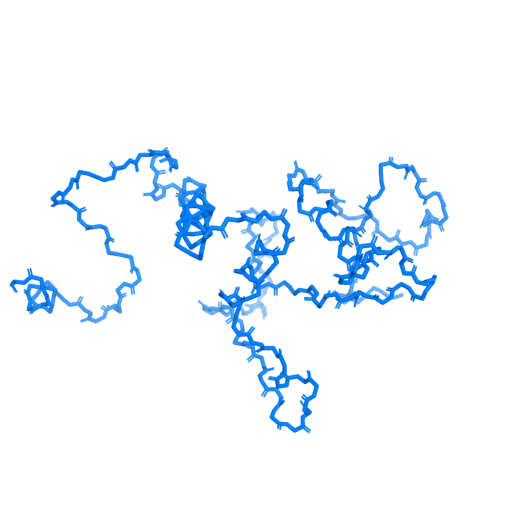7 N N . ASP A 1 71 ? 0.801 -14.388 -6.850 1.00 88.12 71 ASP A N 1
ATOM 548 C CA . ASP A 1 71 ? 2.216 -14.632 -7.139 1.00 88.12 71 ASP A CA 1
ATOM 549 C C . ASP A 1 71 ? 2.325 -15.351 -8.492 1.00 88.12 71 ASP A C 1
ATOM 551 O O . ASP A 1 71 ? 2.033 -16.548 -8.575 1.00 88.12 71 ASP A O 1
ATOM 555 N N . PRO A 1 72 ? 2.728 -14.651 -9.570 1.00 90.81 72 PRO A N 1
ATOM 556 C CA . PRO A 1 72 ? 2.808 -15.247 -10.897 1.00 90.81 72 PRO A CA 1
ATOM 557 C C . PRO A 1 72 ? 4.039 -16.152 -11.077 1.00 90.81 72 PRO A C 1
ATOM 559 O O . PRO A 1 72 ? 4.251 -16.671 -12.177 1.00 90.81 72 PRO A O 1
ATOM 562 N N . PHE A 1 73 ? 4.876 -16.323 -10.047 1.00 88.69 73 PHE A N 1
ATOM 563 C CA . PHE A 1 73 ? 6.114 -17.092 -10.112 1.00 88.69 73 PHE A CA 1
ATOM 564 C C . PHE A 1 73 ? 6.073 -18.334 -9.219 1.00 88.69 73 PHE A C 1
ATOM 566 O O . PHE A 1 73 ? 5.499 -18.350 -8.135 1.00 88.69 73 PHE A O 1
ATOM 573 N N . ASP A 1 74 ? 6.754 -19.393 -9.660 1.00 88.56 74 ASP A N 1
ATOM 574 C CA . ASP A 1 74 ? 6.931 -20.582 -8.833 1.00 88.56 74 ASP A CA 1
ATOM 575 C C . ASP A 1 74 ? 7.840 -20.281 -7.633 1.00 88.56 74 ASP A C 1
ATOM 577 O O . ASP A 1 74 ? 8.930 -19.714 -7.769 1.00 88.56 74 ASP A O 1
ATOM 581 N N . ASN A 1 75 ? 7.423 -20.742 -6.452 1.00 85.75 75 ASN A N 1
ATOM 582 C CA . ASN A 1 75 ? 8.201 -20.593 -5.228 1.00 85.75 75 ASN A CA 1
ATOM 583 C C . ASN A 1 75 ? 9.574 -21.282 -5.359 1.00 85.75 75 ASN A C 1
ATOM 585 O O . ASN A 1 75 ? 9.634 -22.493 -5.602 1.00 85.75 75 ASN A O 1
ATOM 589 N N . PRO A 1 76 ? 10.697 -20.572 -5.142 1.00 87.12 76 PRO A N 1
ATOM 590 C CA . PRO A 1 76 ? 12.009 -21.198 -5.199 1.00 87.12 76 PRO A CA 1
ATOM 591 C C . PRO A 1 76 ? 12.181 -22.193 -4.045 1.00 87.12 76 PRO A C 1
ATOM 593 O O . PRO A 1 76 ? 11.711 -21.954 -2.936 1.00 87.12 76 PRO A O 1
ATOM 596 N N . GLU A 1 77 ? 12.935 -23.279 -4.258 1.00 84.19 77 GLU A N 1
ATOM 597 C CA . GLU A 1 77 ? 13.099 -24.377 -3.277 1.00 84.19 77 GLU A CA 1
ATOM 598 C C . GLU A 1 77 ? 13.568 -23.929 -1.879 1.00 84.19 77 GLU A C 1
ATOM 600 O O . GLU A 1 77 ? 13.381 -24.632 -0.886 1.00 84.19 77 GLU A O 1
ATOM 605 N N . ARG A 1 78 ? 14.229 -22.768 -1.791 1.00 85.25 78 ARG A N 1
ATOM 606 C CA . ARG A 1 78 ? 14.760 -22.206 -0.540 1.00 85.25 78 ARG A CA 1
ATOM 607 C C . ARG A 1 78 ? 13.858 -21.149 0.090 1.00 85.25 78 ARG A C 1
ATOM 609 O O . ARG A 1 78 ? 14.223 -20.630 1.147 1.00 85.25 78 ARG A O 1
ATOM 616 N N . LEU A 1 79 ? 12.727 -20.813 -0.527 1.00 82.12 79 LEU A N 1
ATOM 617 C CA . LEU A 1 79 ? 11.779 -19.878 0.057 1.00 82.12 79 LEU A CA 1
ATOM 618 C C . LEU A 1 79 ? 11.154 -20.516 1.296 1.00 82.12 79 LEU A C 1
ATOM 620 O O . LEU A 1 79 ? 10.577 -21.600 1.242 1.00 82.12 79 LEU A O 1
ATOM 624 N N . ARG A 1 80 ? 11.289 -19.839 2.433 1.00 78.50 80 ARG A N 1
ATOM 625 C CA . ARG A 1 80 ? 10.587 -20.196 3.663 1.00 78.50 80 ARG A CA 1
ATOM 626 C C . ARG A 1 80 ? 9.708 -19.029 4.056 1.00 78.50 80 ARG A C 1
ATOM 628 O O . ARG A 1 80 ? 10.209 -18.042 4.590 1.00 78.50 80 ARG A O 1
ATOM 635 N N . THR A 1 81 ? 8.416 -19.154 3.789 1.00 73.56 81 THR A N 1
ATOM 636 C CA . THR A 1 81 ? 7.433 -18.160 4.210 1.00 73.56 81 THR A CA 1
ATOM 637 C C . THR A 1 81 ? 7.239 -18.273 5.722 1.00 73.56 81 THR A C 1
ATOM 639 O O . THR A 1 81 ? 6.969 -19.372 6.219 1.00 73.56 81 THR A O 1
ATOM 642 N N . PRO A 1 82 ? 7.419 -17.186 6.486 1.00 77.00 82 PRO A N 1
ATOM 643 C CA . PRO A 1 82 ? 7.101 -17.197 7.903 1.00 77.00 82 PRO A CA 1
ATOM 644 C C . PRO A 1 82 ? 5.586 -17.351 8.091 1.00 77.00 82 PRO A C 1
ATOM 646 O O . PRO A 1 82 ? 4.797 -16.876 7.278 1.00 77.00 82 PRO A O 1
ATOM 649 N N . SER A 1 83 ? 5.168 -18.009 9.172 1.00 73.94 83 SER A N 1
ATOM 650 C CA . SER A 1 83 ? 3.745 -18.220 9.475 1.00 73.94 83 SER A CA 1
ATOM 651 C C . SER A 1 83 ? 3.012 -16.941 9.885 1.00 73.94 83 SER A C 1
ATOM 653 O O . SER A 1 83 ? 1.786 -16.937 9.926 1.00 73.94 83 SER A O 1
ATOM 655 N N . GLN A 1 84 ? 3.753 -15.890 10.247 1.00 69.12 84 GLN A N 1
ATOM 656 C CA . GLN A 1 84 ? 3.247 -14.590 10.683 1.00 69.12 84 GLN A CA 1
ATOM 657 C C . GLN A 1 84 ? 4.245 -13.487 10.317 1.00 69.12 84 GLN A C 1
ATOM 659 O O . GLN A 1 84 ? 5.419 -13.762 10.044 1.00 69.12 84 GLN A O 1
ATOM 664 N N . SER A 1 85 ? 3.786 -12.236 10.327 1.00 69.62 85 SER A N 1
ATOM 665 C CA . SER A 1 85 ? 4.668 -11.082 10.162 1.00 69.62 85 SER A CA 1
ATOM 666 C C . SER A 1 85 ? 5.709 -11.004 11.278 1.00 69.62 85 SER A C 1
ATOM 668 O O . SER A 1 85 ? 5.439 -11.427 12.403 1.00 69.62 85 SER A O 1
ATOM 670 N N . PRO A 1 86 ? 6.903 -10.458 10.995 1.00 67.12 86 PRO A N 1
ATOM 671 C CA . PR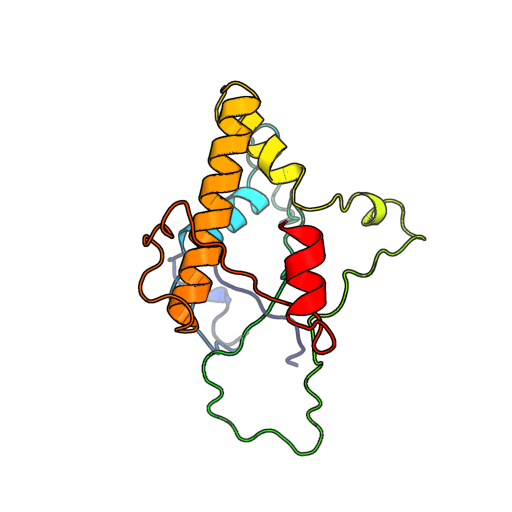O A 1 86 ? 7.894 -10.215 12.029 1.00 67.12 86 PRO A CA 1
ATOM 672 C C . PRO A 1 86 ? 7.333 -9.289 13.109 1.00 67.12 86 PRO A C 1
ATOM 674 O O . PRO A 1 86 ? 6.759 -8.247 12.799 1.00 67.12 86 PRO A O 1
ATOM 677 N N . GLU A 1 87 ? 7.557 -9.646 14.371 1.00 62.78 87 GLU A N 1
ATOM 678 C CA . GLU A 1 87 ? 7.262 -8.757 15.492 1.00 62.78 87 GLU A CA 1
ATOM 679 C C . GLU A 1 87 ? 8.085 -7.460 15.377 1.00 62.78 87 GLU A C 1
ATOM 681 O O . GLU A 1 87 ? 9.264 -7.512 14.985 1.00 62.78 87 GLU A O 1
ATOM 686 N N . PRO A 1 88 ? 7.519 -6.295 15.743 1.00 58.72 88 PRO A N 1
ATOM 687 C CA . PRO A 1 88 ? 8.268 -5.051 15.796 1.00 58.72 88 PRO A CA 1
ATOM 688 C C . PRO A 1 88 ? 9.468 -5.224 16.729 1.00 58.72 88 PRO A C 1
ATOM 690 O O . PRO A 1 88 ? 9.321 -5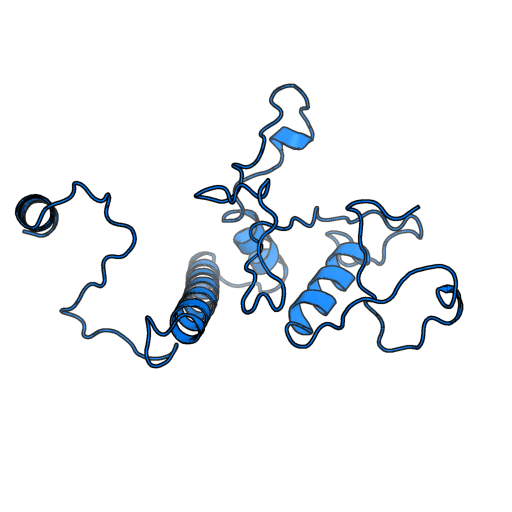.508 17.920 1.00 58.72 88 PRO A O 1
ATOM 693 N N . LYS A 1 89 ? 10.684 -5.046 16.209 1.00 56.12 89 LYS A N 1
ATOM 694 C CA . LYS A 1 89 ? 11.879 -5.064 17.054 1.00 56.12 89 LYS A CA 1
ATOM 695 C C . LYS A 1 89 ? 11.870 -3.814 17.932 1.00 56.12 89 LYS A C 1
ATOM 697 O O . LYS A 1 89 ? 12.192 -2.726 17.468 1.00 56.12 89 LYS A O 1
ATOM 702 N N . ARG A 1 90 ? 11.506 -3.964 19.208 1.00 50.88 90 ARG A N 1
ATOM 703 C CA . ARG A 1 90 ? 11.825 -2.975 20.244 1.00 50.88 90 ARG A CA 1
ATOM 704 C C . ARG A 1 90 ? 13.319 -3.071 20.528 1.00 50.88 90 ARG A C 1
ATOM 706 O O . ARG A 1 90 ? 13.751 -3.961 21.257 1.00 50.88 90 ARG A O 1
ATOM 713 N N . ASN A 1 91 ? 14.112 -2.180 19.946 1.00 47.91 91 ASN A N 1
ATOM 714 C CA . ASN A 1 91 ? 15.495 -2.016 20.375 1.00 47.91 91 ASN A CA 1
ATOM 715 C C . ASN A 1 91 ? 15.472 -1.286 21.724 1.00 47.91 91 ASN A C 1
ATOM 717 O O . ASN A 1 91 ? 15.247 -0.083 21.783 1.00 47.91 91 ASN A O 1
ATOM 721 N N . LEU A 1 92 ? 15.644 -2.038 22.814 1.00 47.25 92 LEU A N 1
ATOM 722 C CA . LEU A 1 92 ? 15.621 -1.513 24.187 1.00 47.25 92 LEU A CA 1
ATOM 723 C C . LEU A 1 92 ? 16.845 -0.642 24.524 1.00 47.25 92 LEU A C 1
ATOM 725 O O . LEU A 1 92 ? 16.825 0.050 25.534 1.00 47.25 92 LEU A O 1
ATOM 729 N N . ASP A 1 93 ? 17.882 -0.666 23.682 1.00 47.72 93 ASP A N 1
ATOM 730 C CA . ASP A 1 93 ? 19.148 0.041 23.911 1.00 47.72 93 ASP A CA 1
ATOM 731 C C . ASP A 1 93 ? 19.205 1.429 23.242 1.00 47.72 93 ASP A C 1
ATOM 733 O O . ASP A 1 93 ? 20.126 2.201 23.504 1.00 47.72 93 ASP A O 1
ATOM 737 N N . ASN A 1 94 ? 18.223 1.761 22.394 1.00 47.00 94 ASN A N 1
ATOM 738 C CA . ASN A 1 94 ? 18.112 3.060 21.734 1.00 47.00 94 ASN A CA 1
ATOM 739 C C . ASN A 1 94 ? 16.847 3.777 22.230 1.00 47.00 94 ASN A C 1
ATOM 741 O O . ASN A 1 94 ? 15.740 3.474 21.786 1.00 47.00 94 ASN A O 1
ATOM 745 N N . ASP A 1 95 ? 17.011 4.766 23.112 1.00 46.41 95 ASP A N 1
ATOM 746 C CA . ASP A 1 95 ? 15.913 5.575 23.679 1.00 46.41 95 ASP A CA 1
ATOM 747 C C . ASP A 1 95 ? 15.053 6.299 22.616 1.00 46.41 95 ASP A C 1
ATOM 749 O O . ASP A 1 95 ? 13.911 6.679 22.876 1.00 46.41 95 ASP A O 1
ATOM 753 N N . GLU A 1 96 ? 15.560 6.451 21.391 1.00 47.47 96 GLU A N 1
ATOM 754 C CA . GLU A 1 96 ? 14.823 7.008 20.248 1.00 47.47 96 GLU A CA 1
ATOM 755 C C . GLU A 1 96 ? 13.814 6.005 19.648 1.00 47.47 96 GLU A C 1
ATOM 757 O O . GLU A 1 96 ? 12.760 6.411 19.164 1.00 47.47 96 GLU A O 1
ATOM 762 N N . GLU A 1 97 ? 14.067 4.693 19.752 1.00 43.97 97 GLU A N 1
ATOM 763 C CA . GLU A 1 97 ? 13.138 3.632 19.326 1.00 43.97 97 GLU A CA 1
ATOM 764 C C . GLU A 1 97 ? 12.168 3.190 20.436 1.00 43.97 97 GLU A C 1
ATOM 766 O O . GLU A 1 97 ? 11.154 2.536 20.181 1.00 43.97 97 GLU A O 1
ATOM 771 N N . ALA A 1 98 ? 12.410 3.601 21.679 1.00 39.97 98 ALA A N 1
ATOM 772 C CA . ALA A 1 98 ? 11.441 3.452 22.763 1.00 39.97 98 ALA A CA 1
ATOM 773 C C . ALA A 1 98 ? 10.226 4.396 22.610 1.00 39.97 98 ALA A C 1
ATOM 775 O O . ALA A 1 98 ? 9.201 4.178 23.257 1.00 39.97 98 ALA A O 1
ATOM 776 N N . LYS A 1 99 ? 10.310 5.406 21.727 1.00 42.50 99 LYS A N 1
ATOM 777 C CA . LYS A 1 99 ? 9.214 6.332 21.379 1.00 42.50 99 LYS A CA 1
ATOM 778 C C . LYS A 1 99 ? 8.191 5.750 20.399 1.00 42.50 99 LYS A C 1
ATOM 780 O O . LYS A 1 99 ? 7.206 6.419 20.104 1.00 42.50 99 LYS A O 1
ATOM 785 N N . PHE A 1 100 ? 8.381 4.525 19.907 1.00 46.81 100 PHE A N 1
ATOM 786 C CA . PHE A 1 100 ? 7.368 3.841 19.101 1.00 46.81 100 PHE A CA 1
ATOM 787 C C . PHE A 1 100 ? 6.270 3.306 20.024 1.00 46.81 100 PHE A C 1
ATOM 789 O O . PHE A 1 100 ? 6.277 2.157 20.475 1.00 46.81 100 PHE A O 1
ATOM 796 N N . VAL A 1 101 ? 5.375 4.225 20.378 1.00 40.81 101 VAL A N 1
ATOM 797 C CA . VAL A 1 101 ? 4.124 3.971 21.081 1.00 40.81 101 VAL A CA 1
ATOM 798 C C . VAL A 1 101 ? 3.194 3.231 20.119 1.00 40.81 101 VAL A C 1
ATOM 800 O O . VAL A 1 101 ? 3.142 3.545 18.936 1.00 40.81 101 VAL A O 1
ATOM 803 N N . ASP A 1 102 ? 2.506 2.218 20.639 1.00 42.75 102 ASP A N 1
ATOM 804 C CA . ASP A 1 102 ? 1.432 1.482 19.972 1.00 42.75 102 ASP A CA 1
ATOM 805 C C . ASP A 1 102 ? 0.532 2.410 19.125 1.00 42.75 102 ASP A C 1
ATOM 807 O O . ASP A 1 102 ? 0.031 3.422 19.622 1.00 42.75 102 ASP A O 1
ATOM 811 N N . ASP A 1 103 ? 0.315 2.060 17.853 1.00 46.53 103 ASP A N 1
ATOM 812 C CA . ASP A 1 103 ? -0.357 2.882 16.828 1.00 46.53 103 ASP A CA 1
ATOM 813 C C . ASP A 1 103 ? -1.818 3.255 17.161 1.00 46.53 103 ASP A C 1
ATOM 815 O O . ASP A 1 103 ? -2.455 4.022 16.437 1.00 46.53 103 ASP A O 1
ATOM 819 N N . ASN A 1 104 ? -2.376 2.729 18.252 1.00 45.94 104 ASN A N 1
ATOM 820 C CA . ASN A 1 104 ? -3.675 3.151 18.775 1.00 45.94 104 ASN A CA 1
ATOM 821 C C . ASN A 1 104 ? -3.642 4.555 19.404 1.00 45.94 104 ASN A C 1
ATOM 823 O O . ASN A 1 104 ? -4.694 5.178 19.558 1.00 45.94 104 ASN A O 1
ATOM 827 N N . VAL A 1 105 ? -2.463 5.057 19.783 1.00 46.81 105 VAL A N 1
ATOM 828 C CA . VAL A 1 105 ? -2.332 6.310 20.543 1.00 46.81 105 VAL A CA 1
ATOM 829 C C . VAL A 1 105 ? -2.189 7.527 19.620 1.00 46.81 105 VAL A C 1
ATOM 831 O O . VAL A 1 105 ? -2.790 8.565 19.888 1.00 46.81 105 VAL A O 1
ATOM 834 N N . ASP A 1 106 ? -1.496 7.391 18.485 1.00 51.28 106 ASP A N 1
ATOM 835 C CA . ASP A 1 106 ? -1.132 8.539 17.635 1.00 51.28 106 ASP A CA 1
ATOM 836 C C . ASP A 1 106 ? -2.243 8.953 16.649 1.00 51.28 106 ASP A C 1
ATOM 838 O O . ASP A 1 106 ? -2.436 10.139 16.389 1.00 51.28 106 ASP A O 1
ATOM 842 N N . LEU A 1 107 ? -3.074 8.013 16.172 1.00 47.31 107 LEU A N 1
ATOM 843 C CA . LEU A 1 107 ? -4.244 8.349 15.340 1.00 47.31 107 LEU A CA 1
ATOM 844 C C . LEU A 1 107 ? -5.296 9.140 16.138 1.00 47.31 107 LEU A C 1
ATOM 846 O O . LEU A 1 107 ? -5.945 10.041 15.607 1.00 47.31 107 LEU A O 1
ATOM 850 N N . LYS A 1 108 ? -5.436 8.820 17.432 1.00 44.31 108 LYS A N 1
ATOM 851 C CA . LYS A 1 108 ? -6.291 9.542 18.385 1.00 44.31 108 LYS A CA 1
ATOM 852 C C . LYS A 1 108 ? -5.783 10.976 18.585 1.00 44.31 108 LYS A C 1
ATOM 854 O O . LYS A 1 108 ? -6.583 11.907 18.645 1.00 44.31 108 LYS A O 1
ATOM 859 N N . GLN A 1 109 ? -4.460 11.146 18.621 1.00 50.41 109 GLN A N 1
ATOM 860 C CA . GLN A 1 109 ? -3.798 12.428 18.842 1.00 50.41 109 GLN A CA 1
ATOM 861 C C . GLN A 1 109 ? -3.836 13.325 17.590 1.00 50.41 109 GLN A C 1
ATOM 863 O O . GLN A 1 109 ? -4.250 14.480 17.688 1.00 50.41 109 GLN A O 1
ATOM 868 N N . LEU A 1 110 ? -3.536 12.785 16.404 1.00 48.78 110 LEU A N 1
ATOM 869 C CA . LEU A 1 110 ? -3.645 13.502 15.124 1.00 48.78 110 LEU A CA 1
ATOM 870 C C . LEU A 1 110 ? -5.072 14.000 14.850 1.00 48.78 110 LEU A C 1
ATOM 872 O O . LEU A 1 110 ? -5.257 15.163 14.502 1.00 48.78 110 LEU A O 1
ATOM 876 N N . LEU A 1 111 ? -6.094 13.168 15.089 1.00 48.41 111 LEU A N 1
ATOM 877 C CA . LEU A 1 111 ? -7.493 13.569 14.889 1.00 48.41 111 LEU A CA 1
ATOM 878 C C . LEU A 1 111 ? -7.966 14.621 15.900 1.00 48.41 111 LEU A C 1
ATOM 880 O O . LEU A 1 111 ? -8.763 15.483 15.540 1.00 48.41 111 LEU A O 1
ATOM 884 N N . SER A 1 112 ? -7.442 14.599 17.132 1.00 47.88 112 SER A N 1
ATOM 885 C CA . SER A 1 112 ? -7.747 15.623 18.145 1.00 47.88 112 SER A CA 1
ATOM 886 C C . SER A 1 112 ? -7.184 17.009 17.818 1.00 47.88 112 SER A C 1
ATOM 888 O O . SER A 1 112 ? -7.699 18.011 18.310 1.00 47.88 112 SER A O 1
ATOM 890 N N . MET A 1 113 ? -6.142 17.072 16.982 1.00 47.91 113 MET A N 1
ATOM 891 C CA . MET A 1 113 ? -5.526 18.322 16.537 1.00 47.91 113 MET A CA 1
ATOM 892 C C . MET A 1 113 ? -6.198 18.900 15.284 1.00 47.91 113 MET A C 1
ATOM 894 O O . MET A 1 113 ? -6.226 20.120 15.125 1.00 47.91 113 MET A O 1
ATOM 898 N N . THR A 1 114 ? -6.759 18.056 14.411 1.00 46.66 114 THR A N 1
ATOM 899 C CA . THR A 1 114 ? -7.365 18.484 13.136 1.00 46.66 114 THR A CA 1
ATOM 900 C C . THR A 1 114 ? -8.874 18.710 13.212 1.00 46.66 114 THR A C 1
ATOM 902 O O . THR A 1 114 ? -9.400 19.583 12.525 1.00 46.66 114 THR A O 1
ATOM 905 N N . GLU A 1 115 ? -9.587 17.957 14.050 1.00 51.75 115 GLU A N 1
ATOM 906 C CA . GLU A 1 115 ? -11.037 18.061 14.208 1.00 51.75 115 GLU A CA 1
ATOM 907 C C . GLU A 1 115 ? -11.334 18.260 15.695 1.00 51.75 115 GLU A C 1
ATOM 909 O O . GLU A 1 115 ? -11.255 17.321 16.480 1.00 51.75 115 GLU A O 1
ATOM 914 N N . GLY A 1 116 ? -11.623 19.502 16.101 1.00 47.25 116 GLY A N 1
ATOM 915 C CA . GLY A 1 116 ? -11.913 19.889 17.489 1.00 47.25 116 GLY A CA 1
ATOM 916 C C . GLY A 1 116 ? -13.215 19.293 18.041 1.00 47.25 116 GLY A C 1
ATOM 917 O O . GLY A 1 116 ? -14.144 20.029 18.371 1.00 47.25 116 GLY A O 1
ATOM 918 N N . GLY A 1 117 ? -13.289 17.966 18.103 1.00 55.62 117 GLY A N 1
ATOM 919 C CA . GLY A 1 117 ? -14.365 17.173 18.676 1.00 55.62 117 GLY A CA 1
ATOM 920 C C . GLY A 1 117 ? -14.056 16.747 20.107 1.00 55.62 117 GLY A C 1
ATOM 921 O O . GLY A 1 117 ? -12.923 16.817 20.587 1.00 55.62 117 GLY A O 1
ATOM 922 N N . THR A 1 118 ? -15.091 16.305 20.812 1.00 61.59 118 THR A N 1
ATOM 923 C CA . THR A 1 118 ? -14.920 15.724 22.148 1.00 61.59 118 THR A CA 1
ATOM 924 C C . THR A 1 118 ? -14.210 14.367 22.058 1.00 61.59 118 THR A C 1
ATOM 926 O O . THR A 1 118 ? -14.316 13.660 21.057 1.00 61.59 118 THR A O 1
ATOM 929 N N . GLU A 1 119 ? -13.479 13.982 23.106 1.00 57.72 119 GLU A N 1
ATOM 930 C CA . GLU A 1 119 ? -12.648 12.765 23.122 1.00 57.72 119 GLU A CA 1
ATOM 931 C C . GLU A 1 119 ? -13.443 11.477 22.807 1.00 57.72 119 GLU A C 1
ATOM 933 O O . GLU A 1 119 ? -12.932 10.572 22.146 1.00 57.72 119 GLU A O 1
ATOM 938 N N . GLU A 1 120 ? -14.729 11.434 23.175 1.00 66.12 120 GLU A N 1
ATOM 939 C CA . GLU A 1 120 ? -15.647 10.332 22.847 1.00 66.12 120 GLU A CA 1
ATOM 940 C C . GLU A 1 120 ? -16.015 10.251 21.352 1.00 66.12 120 GLU A C 1
ATOM 942 O O . GLU A 1 120 ?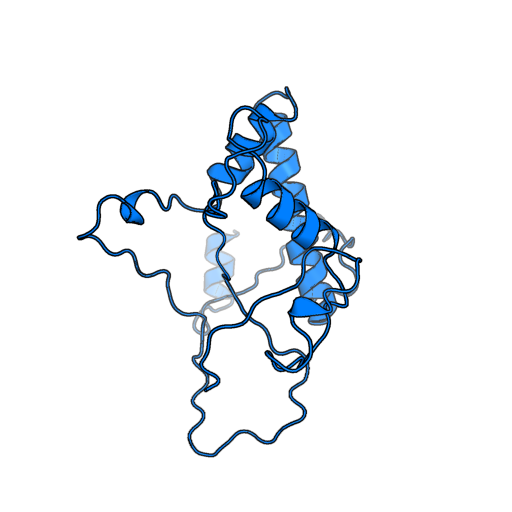 -16.166 9.156 20.802 1.00 66.12 120 GLU A O 1
ATOM 947 N N . GLU A 1 121 ? -16.159 11.385 20.661 1.00 61.88 121 GLU A N 1
ATOM 948 C CA . GLU A 1 121 ? -16.512 11.411 19.234 1.00 61.88 121 GLU A CA 1
ATOM 949 C C . GLU A 1 121 ? -15.343 10.946 18.360 1.00 61.88 121 GLU A C 1
ATOM 951 O O . GLU A 1 121 ? -15.539 10.186 17.405 1.00 61.88 121 GLU A O 1
ATOM 956 N N . ILE A 1 122 ? -14.123 11.332 18.739 1.00 58.75 122 ILE A N 1
ATOM 957 C CA . ILE A 1 122 ? -12.880 10.945 18.059 1.00 58.75 122 ILE A CA 1
ATOM 958 C C . ILE A 1 122 ? -12.643 9.436 18.190 1.00 58.75 122 ILE A C 1
ATOM 960 O O . ILE A 1 122 ? -12.284 8.764 17.216 1.00 58.75 122 ILE A O 1
ATOM 964 N N . GLU A 1 123 ? -12.892 8.871 19.373 1.00 62.56 123 GLU A N 1
ATOM 965 C CA . GLU A 1 123 ? -12.768 7.431 19.610 1.00 62.56 123 GLU A CA 1
ATOM 966 C C . GLU A 1 123 ? -13.769 6.622 18.775 1.00 62.56 123 GLU A C 1
ATOM 968 O O . GLU A 1 123 ? -13.424 5.614 18.153 1.00 62.56 123 GLU A O 1
ATOM 973 N N . LYS A 1 124 ? -15.007 7.104 18.667 1.00 69.25 124 LYS A N 1
ATOM 974 C CA . LYS A 1 124 ? -16.025 6.458 17.835 1.00 69.25 124 LYS A CA 1
ATOM 975 C C . LYS A 1 124 ? -15.679 6.525 16.345 1.00 69.25 124 LYS A C 1
ATOM 977 O O . LYS A 1 124 ? -15.921 5.569 15.603 1.00 69.25 124 LYS A O 1
ATOM 982 N N . PHE A 1 125 ? -15.112 7.640 15.891 1.00 62.44 125 PHE A N 1
ATOM 983 C CA . PHE A 1 125 ? -14.708 7.827 14.499 1.00 62.44 125 PHE A CA 1
ATOM 984 C C . PHE A 1 125 ? -13.505 6.955 14.114 1.00 62.44 125 PHE A C 1
ATOM 986 O O . PHE A 1 125 ? -13.529 6.298 13.069 1.00 62.44 125 PHE A O 1
ATOM 993 N N . THR A 1 126 ? -12.490 6.882 14.978 1.00 57.94 126 THR A N 1
ATOM 994 C CA . THR A 1 126 ? -11.328 5.993 14.797 1.00 57.94 126 THR A CA 1
ATOM 995 C C . THR A 1 126 ? -11.741 4.530 14.781 1.00 57.94 126 THR A C 1
ATOM 997 O O . THR A 1 126 ? -11.392 3.821 13.835 1.00 57.94 126 THR A O 1
ATOM 1000 N N . GLN A 1 127 ? -12.562 4.088 15.741 1.00 67.38 127 GLN A N 1
ATOM 1001 C CA . GLN A 1 127 ? -13.116 2.730 15.731 1.00 67.38 127 GLN A CA 1
ATOM 1002 C C . GLN A 1 127 ? -13.862 2.433 14.430 1.00 67.38 127 GLN A C 1
ATOM 1004 O O . GLN A 1 127 ? -13.680 1.364 13.850 1.00 67.38 127 GLN A O 1
ATOM 1009 N N . ARG A 1 128 ? -14.652 3.386 13.919 1.00 70.38 128 ARG A N 1
ATOM 1010 C CA . ARG A 1 128 ? -15.388 3.207 12.662 1.00 70.38 128 ARG A CA 1
ATOM 1011 C C . ARG A 1 128 ? -14.467 3.099 11.446 1.00 70.38 128 ARG A C 1
ATOM 1013 O O . ARG A 1 128 ? -14.720 2.258 10.587 1.00 70.38 128 ARG A O 1
ATOM 1020 N N . LYS A 1 129 ? -13.408 3.914 11.361 1.00 64.69 129 LYS A N 1
ATOM 1021 C CA . LYS A 1 129 ? -12.407 3.830 10.278 1.00 64.69 129 LYS A CA 1
ATOM 1022 C C . LYS A 1 129 ? -11.651 2.501 10.314 1.00 64.69 129 LYS A C 1
ATOM 1024 O O . LYS A 1 129 ? -11.525 1.847 9.281 1.00 64.69 129 LYS A O 1
ATOM 1029 N N . ILE A 1 130 ? -11.215 2.077 11.501 1.00 63.97 130 ILE A N 1
ATOM 1030 C CA . ILE A 1 130 ? -10.527 0.796 11.705 1.00 63.97 130 ILE A CA 1
ATOM 1031 C C . ILE A 1 130 ? -11.450 -0.368 11.328 1.00 63.97 130 ILE A C 1
ATOM 1033 O O . ILE A 1 130 ? -11.039 -1.263 10.593 1.00 63.97 130 ILE A O 1
ATOM 1037 N N . ALA A 1 131 ? -12.704 -0.344 11.787 1.00 71.62 131 ALA A N 1
ATOM 1038 C CA . ALA A 1 131 ? -13.692 -1.365 11.457 1.00 71.62 131 ALA A CA 1
ATOM 1039 C C . ALA A 1 131 ? -13.951 -1.439 9.946 1.00 71.62 131 ALA A C 1
ATOM 1041 O O . ALA A 1 131 ? -13.944 -2.535 9.396 1.00 71.62 131 ALA A O 1
ATOM 1042 N N . LYS A 1 132 ? -14.089 -0.293 9.261 1.00 71.25 132 LYS A N 1
ATOM 1043 C CA . LYS A 1 132 ? -14.262 -0.245 7.799 1.00 71.25 132 LYS A CA 1
ATOM 1044 C C . LYS A 1 132 ? -13.082 -0.848 7.044 1.00 71.25 132 LYS A C 1
ATOM 1046 O O . LYS A 1 132 ? -13.293 -1.664 6.157 1.00 71.25 132 LYS A O 1
ATOM 1051 N N . SER A 1 133 ? -11.853 -0.477 7.405 1.00 67.31 133 SER A N 1
ATOM 1052 C CA . SER A 1 133 ? -10.654 -1.027 6.762 1.00 67.31 133 SER A CA 1
ATOM 1053 C C . SER A 1 133 ? -10.559 -2.543 6.962 1.00 67.31 133 SER A C 1
ATOM 1055 O O . SER A 1 133 ? -10.335 -3.278 6.006 1.00 67.31 133 SER A O 1
ATOM 1057 N N . ARG A 1 134 ? -10.816 -3.032 8.184 1.00 66.56 134 ARG A N 1
ATOM 1058 C CA . ARG A 1 134 ? -10.815 -4.473 8.487 1.00 66.56 134 ARG A CA 1
ATOM 1059 C C . ARG A 1 134 ? -11.912 -5.222 7.733 1.00 66.56 134 ARG A C 1
ATOM 1061 O O . ARG A 1 134 ? -11.644 -6.300 7.218 1.00 66.56 134 ARG A O 1
ATOM 1068 N N . ALA A 1 135 ? -13.115 -4.658 7.652 1.00 74.38 135 ALA A N 1
ATOM 1069 C CA . ALA A 1 135 ? -14.222 -5.253 6.910 1.00 74.38 135 ALA A CA 1
ATOM 1070 C C . ALA A 1 135 ? -13.920 -5.339 5.407 1.00 74.38 135 ALA A C 1
ATOM 1072 O O . ALA A 1 135 ? -14.167 -6.374 4.800 1.00 74.38 135 ALA A O 1
ATOM 1073 N N . HIS A 1 136 ? -13.304 -4.302 4.834 1.00 65.38 136 HIS A N 1
ATOM 1074 C CA . HIS A 1 136 ? -12.901 -4.297 3.428 1.00 65.38 136 HIS A CA 1
ATOM 1075 C C . HIS A 1 136 ? -11.838 -5.359 3.115 1.00 65.38 136 HIS A C 1
ATOM 1077 O O . HIS A 1 136 ? -11.914 -6.043 2.102 1.00 65.38 136 HIS A O 1
ATOM 1083 N N . VAL A 1 137 ? -10.887 -5.581 4.027 1.00 68.75 137 VAL A N 1
ATOM 1084 C CA . VAL A 1 137 ? -9.917 -6.680 3.891 1.00 68.75 137 VAL A CA 1
ATOM 1085 C C . VAL A 1 137 ? -10.608 -8.047 3.928 1.00 68.75 137 VAL A C 1
ATOM 1087 O O . VAL A 1 137 ? -10.263 -8.922 3.141 1.00 68.75 137 VAL A O 1
ATOM 1090 N N . LEU A 1 138 ? -11.591 -8.242 4.811 1.00 70.94 138 LEU A N 1
ATOM 1091 C CA . LEU A 1 138 ? -12.341 -9.501 4.897 1.00 70.94 138 LEU A CA 1
ATOM 1092 C C . LEU A 1 138 ? -13.210 -9.756 3.657 1.00 70.94 138 LEU A C 1
ATOM 1094 O O . LEU A 1 138 ? -13.400 -10.911 3.284 1.00 70.94 138 LEU A O 1
ATOM 1098 N N . GLU A 1 139 ? -13.691 -8.697 3.003 1.00 75.25 139 GLU A N 1
ATOM 1099 C CA . GLU A 1 139 ? -14.376 -8.779 1.708 1.00 75.25 139 GLU A CA 1
ATOM 1100 C C . GLU A 1 139 ? -13.429 -9.257 0.603 1.00 75.25 139 GLU A C 1
ATOM 1102 O O . GLU A 1 139 ? -13.739 -10.206 -0.114 1.00 75.25 139 GLU A O 1
ATOM 1107 N N . ILE A 1 140 ? -12.229 -8.675 0.524 1.00 69.00 140 ILE A N 1
ATOM 1108 C CA . ILE A 1 140 ? -11.192 -9.095 -0.431 1.00 69.00 140 ILE A CA 1
ATOM 1109 C C . ILE A 1 140 ? -10.792 -10.564 -0.208 1.00 69.00 140 ILE A C 1
ATOM 1111 O O . ILE A 1 140 ? -10.577 -11.299 -1.170 1.00 69.00 140 ILE A O 1
ATOM 1115 N N . LEU A 1 141 ? -10.716 -11.008 1.054 1.00 70.62 141 LEU A N 1
ATOM 1116 C CA . LEU A 1 141 ? -10.421 -12.400 1.422 1.00 70.62 141 LEU A CA 1
ATOM 1117 C C . LEU A 1 141 ? -11.584 -13.368 1.139 1.00 70.62 141 LEU A C 1
ATOM 1119 O O . LEU A 1 141 ? -11.392 -14.581 1.208 1.00 70.62 141 LEU A O 1
ATOM 1123 N N . GLY A 1 142 ? -12.779 -12.856 0.827 1.00 68.81 142 GLY A N 1
ATOM 1124 C CA . GLY A 1 142 ? -13.995 -13.648 0.626 1.00 68.81 142 GLY A CA 1
ATOM 1125 C C . GLY A 1 142 ? -14.606 -14.207 1.916 1.00 68.81 142 GLY A C 1
ATOM 1126 O O . GLY A 1 142 ? -15.589 -14.947 1.856 1.00 68.81 142 GLY A O 1
ATOM 1127 N N . ASP A 1 143 ? -14.052 -13.844 3.074 1.00 73.94 143 ASP A N 1
ATOM 1128 C CA . ASP A 1 143 ? -14.568 -14.213 4.397 1.00 73.94 143 ASP A CA 1
ATOM 1129 C C . ASP A 1 143 ? -15.818 -13.397 4.765 1.00 73.94 143 ASP A C 1
ATOM 1131 O O . ASP A 1 143 ? -16.625 -13.820 5.598 1.00 73.94 143 ASP A O 1
ATOM 1135 N N . LEU A 1 144 ? -15.999 -12.232 4.135 1.00 72.31 144 LEU A N 1
ATOM 1136 C CA . LEU A 1 144 ? -17.179 -11.390 4.269 1.00 72.31 144 LEU A CA 1
ATOM 1137 C C . LEU A 1 144 ? -17.800 -11.133 2.885 1.00 72.31 144 LEU A C 1
ATOM 1139 O O . LEU A 1 144 ? -17.079 -10.788 1.956 1.00 72.31 144 LEU A O 1
ATOM 1143 N N . PRO A 1 145 ? -19.125 -11.273 2.719 1.00 75.25 145 PRO A N 1
ATOM 1144 C CA . PRO A 1 145 ? -19.767 -11.039 1.427 1.00 75.25 145 PRO A CA 1
ATOM 1145 C C . PRO A 1 145 ? -19.722 -9.568 0.976 1.00 75.25 145 PRO A C 1
ATOM 1147 O O . PRO A 1 145 ? -19.561 -9.326 -0.211 1.00 75.25 145 PRO A O 1
ATOM 1150 N N . GLU A 1 146 ? -19.855 -8.607 1.900 1.00 75.75 146 GLU A N 1
ATOM 1151 C CA . GLU A 1 146 ? -19.720 -7.159 1.655 1.00 75.75 146 GLU A CA 1
ATOM 1152 C C . GLU A 1 146 ? -19.241 -6.465 2.944 1.00 75.75 146 GLU A C 1
ATOM 1154 O O . GLU A 1 146 ? -19.739 -6.783 4.029 1.00 75.75 146 GLU A O 1
ATOM 1159 N N . ALA A 1 147 ? -18.334 -5.481 2.854 1.00 72.38 147 ALA A N 1
ATOM 1160 C CA . ALA A 1 147 ? -17.791 -4.752 4.012 1.00 72.38 147 ALA A CA 1
ATOM 1161 C C . ALA A 1 147 ? -18.830 -3.999 4.869 1.00 72.38 147 ALA A C 1
ATOM 1163 O O . ALA A 1 147 ? -18.547 -3.651 6.018 1.00 72.38 147 ALA A O 1
ATOM 1164 N N . GLU A 1 148 ? -20.019 -3.723 4.329 1.00 72.62 148 GLU A N 1
ATOM 1165 C CA . GLU A 1 148 ? -21.076 -2.953 5.003 1.00 72.62 148 GLU A CA 1
ATOM 1166 C C . GLU A 1 148 ? -22.131 -3.824 5.703 1.00 72.62 148 GLU A C 1
ATOM 1168 O O . GLU A 1 148 ? -23.031 -3.292 6.358 1.00 72.62 148 GLU A O 1
ATOM 1173 N N . ILE A 1 149 ? -22.022 -5.155 5.614 1.00 77.06 149 ILE A N 1
ATOM 1174 C CA . ILE A 1 149 ? -22.940 -6.067 6.301 1.00 77.06 149 ILE A CA 1
ATOM 1175 C C . ILE A 1 149 ? -22.713 -6.012 7.818 1.00 77.06 149 ILE A C 1
ATOM 1177 O O . ILE A 1 149 ? -21.672 -6.410 8.341 1.00 77.06 149 ILE A O 1
ATOM 1181 N N . GLU A 1 150 ? -23.729 -5.542 8.547 1.00 70.62 150 GLU A N 1
ATOM 1182 C CA . GLU A 1 150 ? -23.778 -5.661 10.004 1.00 70.62 150 GLU A CA 1
ATOM 1183 C C . GLU A 1 150 ? -24.265 -7.066 10.403 1.00 70.62 150 GLU A C 1
ATOM 1185 O O . GLU A 1 150 ? -25.335 -7.501 9.956 1.00 70.62 150 GLU A O 1
ATOM 1190 N N . PRO A 1 151 ? -23.536 -7.781 11.282 1.00 66.38 151 PRO A N 1
ATOM 1191 C CA . PRO A 1 151 ? -24.036 -9.007 11.881 1.00 66.38 151 PRO A CA 1
ATOM 1192 C C . PRO A 1 151 ? -25.339 -8.741 12.655 1.00 66.38 151 PRO A C 1
ATOM 1194 O O . PRO A 1 151 ? -25.473 -7.702 13.312 1.00 66.38 151 PRO A O 1
ATOM 1197 N N . PRO A 1 152 ? -26.302 -9.679 12.654 1.00 79.06 152 PRO A N 1
ATOM 1198 C CA . PRO A 1 152 ? -27.452 -9.608 13.547 1.00 79.06 152 PRO A CA 1
ATOM 1199 C C . PRO A 1 152 ? -27.003 -9.457 15.006 1.00 79.06 152 PRO A C 1
ATOM 1201 O O . PRO A 1 152 ? -26.019 -10.061 15.424 1.00 79.06 152 PRO A O 1
ATOM 1204 N N . LYS A 1 153 ? -27.759 -8.710 15.821 1.00 71.44 153 LYS A N 1
ATOM 1205 C CA . LYS A 1 153 ? -27.384 -8.382 17.218 1.00 71.44 153 LYS A CA 1
ATOM 1206 C C . LYS A 1 153 ? -27.162 -9.594 18.137 1.00 71.44 153 LYS A C 1
ATOM 1208 O O . LYS A 1 153 ? -26.642 -9.438 19.234 1.00 71.44 153 LYS A O 1
ATOM 1213 N N . ASN A 1 154 ? -27.599 -10.776 17.718 1.00 74.50 154 ASN A N 1
ATOM 1214 C CA . ASN A 1 154 ? -27.474 -12.047 18.425 1.00 74.50 154 ASN A CA 1
ATOM 1215 C C . ASN A 1 154 ? -26.373 -12.959 17.852 1.00 74.50 154 ASN A C 1
ATOM 1217 O O . ASN A 1 154 ? -26.340 -14.138 18.194 1.00 74.50 154 ASN A O 1
ATOM 1221 N N . VAL A 1 155 ? -25.529 -12.455 16.950 1.00 69.75 155 VAL A N 1
ATOM 1222 C CA . VAL A 1 155 ? -24.492 -13.231 16.263 1.00 69.75 155 VAL A CA 1
ATOM 1223 C C . VAL A 1 155 ? -23.140 -12.559 16.478 1.00 69.75 155 VAL A C 1
ATOM 1225 O O . VAL A 1 155 ? -22.955 -11.394 16.135 1.00 69.75 155 VAL A O 1
ATOM 1228 N N . LEU A 1 156 ? -22.191 -13.309 17.041 1.00 68.25 156 LEU A N 1
ATOM 1229 C CA . LEU A 1 156 ? -20.804 -12.889 17.217 1.00 68.25 156 LEU A CA 1
ATOM 1230 C C . LEU A 1 156 ? -19.914 -13.720 16.284 1.00 68.25 156 LEU A C 1
ATOM 1232 O O . LEU A 1 156 ? -19.914 -14.946 16.366 1.00 68.25 156 LEU A O 1
ATOM 1236 N N . PHE A 1 157 ? -19.152 -13.059 15.411 1.00 66.62 157 PHE A N 1
ATOM 1237 C CA . PHE A 1 157 ? -18.115 -13.714 14.613 1.00 66.62 157 PHE A CA 1
ATOM 1238 C C . PHE A 1 157 ? -16.808 -13.724 15.400 1.00 66.62 157 PHE A C 1
ATOM 1240 O O . PHE A 1 157 ? -16.298 -12.670 15.781 1.00 66.62 157 PHE A O 1
ATOM 1247 N N . VAL A 1 158 ? -16.275 -14.919 15.652 1.00 66.31 158 VAL A N 1
ATOM 1248 C CA . VAL A 1 158 ? -15.015 -15.101 16.374 1.00 66.31 158 VAL A CA 1
ATOM 1249 C C . VAL A 1 158 ? -13.963 -15.610 15.393 1.00 66.31 158 VAL A C 1
ATOM 1251 O O . VAL A 1 158 ? -14.019 -16.750 14.942 1.00 66.31 158 VAL A O 1
ATOM 1254 N N . CYS A 1 159 ? -13.011 -14.745 15.053 1.00 59.72 159 CYS A N 1
ATOM 1255 C CA . CYS A 1 159 ? -11.870 -15.061 14.193 1.00 59.72 159 CYS A CA 1
ATOM 1256 C C . CYS A 1 159 ? -10.618 -15.280 15.059 1.00 59.72 159 CYS A C 1
ATOM 1258 O O . CYS A 1 159 ? -10.553 -14.787 16.182 1.00 59.72 159 CYS A O 1
ATOM 1260 N N . GLN A 1 160 ? -9.597 -15.959 14.526 1.00 68.62 160 GLN A N 1
ATOM 1261 C CA . GLN A 1 160 ? -8.306 -16.175 15.212 1.00 68.62 160 GLN A CA 1
ATOM 1262 C C . GLN A 1 160 ? -8.405 -16.942 16.543 1.00 68.62 160 GLN A C 1
ATOM 1264 O O . GLN A 1 160 ? -7.647 -16.687 17.480 1.00 68.62 160 GLN A O 1
ATOM 1269 N N . LEU A 1 161 ? -9.313 -17.919 16.631 1.00 77.38 161 LEU A N 1
ATOM 1270 C CA . LEU A 1 161 ? -9.266 -18.879 17.729 1.00 77.38 161 LEU A CA 1
ATOM 1271 C C . LEU A 1 161 ? -7.954 -19.659 17.681 1.00 77.38 161 LEU A C 1
ATOM 1273 O O . LEU A 1 161 ? -7.461 -20.026 16.611 1.00 77.38 161 LEU A O 1
ATOM 1277 N N . ASN A 1 162 ? -7.392 -19.922 18.857 1.00 78.88 162 ASN A N 1
ATOM 1278 C CA . ASN A 1 162 ? -6.272 -20.839 18.952 1.00 78.88 162 ASN A CA 1
ATOM 1279 C C . ASN A 1 162 ? -6.749 -22.208 18.424 1.00 78.88 162 ASN A C 1
ATOM 1281 O O . ASN A 1 162 ? -7.833 -22.638 18.812 1.00 78.88 162 ASN A O 1
ATOM 1285 N N . PRO A 1 163 ? -5.997 -22.915 17.560 1.00 81.56 163 PRO A N 1
ATOM 1286 C CA . PRO A 1 163 ? -6.429 -24.196 16.988 1.00 81.56 163 PRO A CA 1
ATOM 1287 C C . PRO A 1 163 ? -6.780 -25.290 18.011 1.00 81.56 163 PRO A C 1
ATOM 1289 O O . PRO A 1 163 ? -7.361 -26.306 17.640 1.00 81.56 163 PRO A O 1
ATOM 1292 N N . VAL A 1 164 ? -6.433 -25.105 19.288 1.00 86.44 164 VAL A N 1
ATOM 1293 C CA . VAL A 1 164 ? -6.820 -26.006 20.387 1.00 86.44 164 VAL A CA 1
ATOM 1294 C C . VAL A 1 164 ? -8.124 -25.615 21.093 1.00 86.44 164 VAL A C 1
ATOM 1296 O O . VAL A 1 164 ? -8.583 -26.378 21.936 1.00 86.44 164 VAL A O 1
ATOM 1299 N N . THR A 1 165 ? -8.708 -24.453 20.785 1.00 86.50 165 THR A N 1
ATOM 1300 C CA . THR A 1 165 ? -9.957 -23.977 21.394 1.00 86.50 165 THR A CA 1
ATOM 1301 C C . THR A 1 165 ? -11.140 -24.805 20.898 1.00 86.50 165 THR A C 1
ATOM 1303 O O . THR A 1 165 ? -11.342 -24.940 19.690 1.00 86.50 165 THR A O 1
ATOM 1306 N N . GLN A 1 166 ? -11.928 -25.347 21.829 1.00 85.19 166 GLN A N 1
ATOM 1307 C CA . GLN A 1 166 ? -13.117 -26.150 21.538 1.00 85.19 166 GLN A CA 1
ATOM 1308 C C . GLN A 1 166 ? -14.415 -25.423 21.905 1.00 85.19 166 GLN A C 1
ATOM 1310 O O . GLN A 1 166 ? -14.417 -24.423 22.620 1.00 85.19 166 GLN A O 1
ATOM 1315 N N 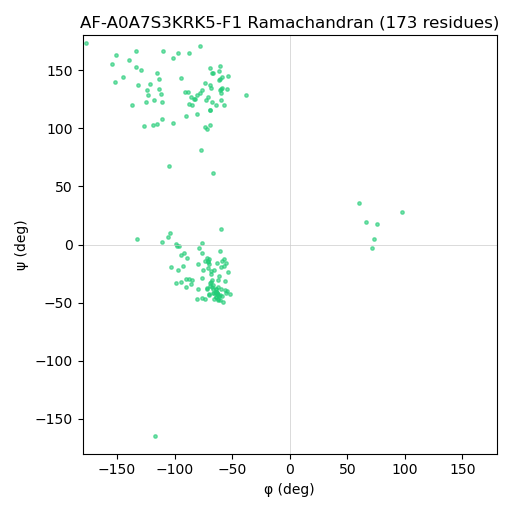. GLU A 1 167 ? -15.542 -25.953 21.424 1.00 85.00 167 GLU A N 1
ATOM 1316 C CA . GLU A 1 167 ? -16.890 -25.421 21.670 1.00 85.00 167 GLU A CA 1
ATOM 1317 C C . GLU A 1 167 ? -17.174 -25.203 23.165 1.00 85.00 167 GLU A C 1
ATOM 1319 O O . GLU A 1 167 ? -17.651 -24.138 23.551 1.00 85.00 167 GLU A O 1
ATOM 1324 N N . SER A 1 168 ? -16.772 -26.148 24.022 1.00 84.44 168 SER A N 1
ATOM 1325 C CA . SER A 1 168 ? -16.940 -26.047 25.478 1.00 84.44 168 SER A CA 1
ATOM 1326 C C . SER A 1 168 ? -16.192 -24.868 26.106 1.00 84.44 168 SER A C 1
ATOM 1328 O O . SER A 1 168 ? -16.636 -24.318 27.113 1.00 84.44 168 SER A O 1
ATOM 1330 N N . ASP A 1 169 ? -15.054 -24.473 25.526 1.00 85.75 169 ASP A N 1
ATOM 1331 C CA . ASP A 1 169 ? -14.280 -23.329 26.011 1.00 85.75 169 ASP A CA 1
ATOM 1332 C C . ASP A 1 169 ? -15.013 -22.021 25.687 1.00 85.75 169 ASP A C 1
ATOM 1334 O O . ASP A 1 169 ? -15.048 -21.108 26.512 1.00 85.75 169 ASP A O 1
ATOM 1338 N N . LEU A 1 170 ? -15.660 -21.949 24.517 1.00 84.19 170 LEU A N 1
ATOM 1339 C CA . LEU A 1 170 ? -16.451 -20.791 24.097 1.00 84.19 170 LEU A CA 1
ATOM 1340 C C . LEU A 1 170 ? -17.734 -20.656 24.920 1.00 84.19 170 LEU A C 1
ATOM 1342 O O . LEU A 1 170 ? -18.046 -19.554 25.370 1.00 84.19 170 LEU A O 1
ATOM 1346 N N . GLU A 1 171 ? -18.437 -21.761 25.185 1.00 81.69 171 GLU A N 1
ATOM 1347 C CA . GLU A 1 171 ? -19.620 -21.752 26.057 1.00 81.69 171 GLU A CA 1
ATOM 1348 C C . GLU A 1 171 ? -19.296 -21.175 27.441 1.00 81.69 171 GLU A C 1
ATOM 1350 O O . GLU A 1 171 ? -20.075 -20.393 27.976 1.00 81.69 171 GLU A O 1
ATOM 1355 N N . SER A 1 172 ? -18.121 -21.480 28.001 1.00 78.56 172 SER A N 1
ATOM 1356 C CA . SER A 1 172 ? -17.741 -20.995 29.334 1.00 78.56 172 SER A CA 1
ATOM 1357 C C . SER A 1 172 ? -17.503 -19.479 29.424 1.00 78.56 172 SER A C 1
ATOM 1359 O O . SER A 1 172 ? -17.637 -18.905 30.503 1.00 78.56 172 SER A O 1
ATOM 1361 N N . ILE A 1 173 ? -17.147 -18.832 28.309 1.00 76.81 173 ILE A N 1
ATOM 1362 C CA . ILE A 1 173 ? -16.831 -17.395 28.246 1.00 76.81 173 ILE A CA 1
ATOM 1363 C C . ILE A 1 173 ? -18.087 -16.564 27.950 1.00 76.81 173 ILE A C 1
ATOM 1365 O O . ILE A 1 173 ? -18.171 -15.408 28.367 1.00 76.81 173 ILE A O 1
ATOM 1369 N N . PHE A 1 174 ? -19.052 -17.140 27.228 1.00 76.25 174 PHE A N 1
ATOM 1370 C CA . PHE A 1 174 ? -20.228 -16.434 26.712 1.00 76.25 174 PHE A CA 1
ATOM 1371 C C . PHE A 1 174 ? -21.564 -16.841 27.373 1.00 76.25 174 PHE A C 1
ATOM 1373 O O . PHE A 1 174 ? -22.601 -16.312 26.965 1.00 76.25 174 PHE A O 1
ATOM 1380 N N . CYS A 1 175 ? -21.558 -17.745 28.364 1.00 54.19 175 CYS A N 1
ATOM 1381 C CA . CYS A 1 175 ? -22.728 -18.062 29.204 1.00 54.19 175 CYS A CA 1
ATOM 1382 C C . CYS A 1 175 ? -22.964 -17.051 30.333 1.00 54.19 175 CYS A C 1
ATOM 1384 O O . CYS A 1 175 ? -21.977 -16.530 30.900 1.00 54.19 175 CYS A O 1
#

pLDDT: mean 70.33, std 14.11, range [39.97, 91.44]

Foldseek 3Di:
DDDPDDDADLDPDDPCVCPPVDDDDDHDPDDNVVSVVQVCQQQQAPVGHGDDPPRDGNDDDDDQDDDDLDDPDDDPPPDDDDPDDDDPDQPVPDPVSVPPDDPVPVQLVVCVVVPVDDSVVSVVVVVVVVLLVVLVVCCSVVVHVHSPDDDDPPDDDDPDDDPPDDPVNVVVVVD

Organism: Euplotes crassus (NCBI:txid5936)

Solvent-accessible surface area (backbone atoms only — not comparable to full-atom values): 12089 Å² total; per-residue (Å²): 134,91,69,94,78,82,84,80,84,88,59,95,64,86,62,72,90,45,63,92,76,58,88,86,87,79,78,87,89,76,57,65,74,53,49,50,51,52,49,45,34,45,41,35,42,99,85,73,45,79,57,73,97,78,76,64,55,72,52,89,84,77,88,78,79,87,82,83,89,76,75,96,64,83,82,56,96,82,68,75,83,71,98,60,76,81,75,83,83,73,49,87,88,40,78,78,54,64,67,71,64,66,75,77,56,55,59,57,50,56,46,53,74,75,46,92,62,56,76,68,58,53,52,54,49,50,52,50,52,53,50,47,55,53,28,43,52,32,28,76,71,64,81,29,98,50,53,82,70,76,72,57,96,91,57,83,90,84,77,88,68,60,94,83,71,48,71,71,62,51,52,71,75,75,107